Protein AF-A0AAU3G9J3-F1 (afdb_monomer)

Sequence (70 aa):
MNISKTAHLPVSLAADELLRDITYVWPIAQSVPDDERCRQPGSAFRHGLAAPEGATRFDQILAMLGRSPA

pLDDT: mean 78.04, std 16.96, range [31.56, 93.0]

Nearest PDB structures (foldseek):
  7dgr-assembly1_N  TM=3.723E-01  e=7.439E+00  Bos taurus

Solvent-accessible surface area (backbone atoms only — not comparable to full-atom values): 4479 Å² total; per-residue (Å²): 139,86,82,79,86,76,80,78,72,77,92,68,67,54,70,69,56,50,51,50,51,53,62,65,46,47,65,56,52,71,65,57,81,80,50,78,64,34,75,42,89,86,47,94,41,38,54,56,44,87,59,61,89,87,53,49,75,65,40,42,45,34,8,52,49,36,35,81,73,132

Structure (mmCIF, N/CA/C/O backbone):
data_AF-A0AAU3G9J3-F1
#
_entry.id   AF-A0AAU3G9J3-F1
#
loop_
_atom_site.group_PDB
_atom_site.id
_atom_site.type_symbol
_atom_site.label_atom_id
_atom_site.label_alt_id
_atom_site.label_comp_id
_atom_site.label_asym_id
_atom_site.label_entity_id
_atom_site.label_seq_id
_atom_site.pdbx_PDB_ins_code
_atom_site.Cartn_x
_atom_site.Cartn_y
_atom_site.Cartn_z
_atom_site.occupancy
_atom_site.B_iso_or_equiv
_atom_site.auth_seq_id
_atom_site.auth_comp_id
_atom_site.auth_asym_id
_atom_site.auth_atom_id
_atom_site.pdbx_PDB_model_num
ATOM 1 N N . MET A 1 1 ? 33.441 -5.578 27.220 1.00 41.88 1 MET A N 1
ATOM 2 C CA . MET A 1 1 ? 32.939 -5.019 25.948 1.00 41.88 1 MET A CA 1
ATOM 3 C C . MET A 1 1 ? 31.532 -5.570 25.777 1.00 41.88 1 MET A C 1
ATOM 5 O O . MET A 1 1 ? 31.403 -6.713 25.369 1.00 41.88 1 MET A O 1
ATOM 9 N N . ASN A 1 2 ? 30.506 -4.844 26.241 1.00 31.56 2 ASN A N 1
ATOM 10 C CA . ASN A 1 2 ? 29.130 -5.356 26.290 1.00 31.56 2 ASN A CA 1
ATOM 11 C C . ASN A 1 2 ? 28.265 -4.686 25.222 1.00 31.56 2 ASN A C 1
ATOM 13 O O . ASN A 1 2 ? 28.227 -3.466 25.091 1.00 31.56 2 ASN A O 1
ATOM 17 N N . ILE A 1 3 ? 27.625 -5.560 24.461 1.00 47.38 3 ILE A N 1
ATOM 18 C CA . ILE A 1 3 ? 26.824 -5.361 23.263 1.00 47.38 3 ILE A CA 1
ATOM 19 C C . ILE A 1 3 ? 25.406 -4.863 23.585 1.00 47.38 3 ILE A C 1
ATOM 21 O O . ILE A 1 3 ? 24.761 -5.346 24.509 1.00 47.38 3 ILE A O 1
ATOM 25 N N . SER A 1 4 ? 24.960 -3.914 22.759 1.00 43.06 4 SER A N 1
ATOM 26 C CA . SER A 1 4 ? 23.582 -3.629 22.335 1.00 43.06 4 SER A CA 1
ATOM 27 C C . SER A 1 4 ? 22.504 -3.437 23.409 1.00 43.06 4 SER A C 1
ATOM 29 O O . SER A 1 4 ? 21.794 -4.360 23.799 1.00 43.06 4 SER A O 1
ATOM 31 N N . LYS A 1 5 ? 22.264 -2.170 23.769 1.00 48.66 5 LYS A N 1
ATOM 32 C CA . LYS A 1 5 ? 20.986 -1.726 24.338 1.00 48.66 5 LYS A CA 1
ATOM 33 C C . LYS A 1 5 ? 19.951 -1.663 23.211 1.00 48.66 5 LYS A C 1
ATOM 35 O O . LYS A 1 5 ? 19.791 -0.633 22.565 1.00 48.66 5 LYS A O 1
ATOM 40 N N . THR A 1 6 ? 19.279 -2.782 22.958 1.00 47.75 6 THR A N 1
ATOM 41 C CA . THR A 1 6 ? 18.078 -2.838 22.119 1.00 47.75 6 THR A CA 1
ATOM 42 C C . THR A 1 6 ? 17.016 -1.950 22.762 1.00 47.75 6 THR A C 1
ATOM 44 O O . THR A 1 6 ? 16.469 -2.284 23.813 1.00 47.75 6 THR A O 1
ATOM 47 N N . ALA A 1 7 ? 16.767 -0.780 22.176 1.00 48.97 7 ALA A N 1
ATOM 48 C CA . ALA A 1 7 ? 15.649 0.066 22.558 1.00 48.97 7 ALA A CA 1
ATOM 49 C C . ALA A 1 7 ? 14.357 -0.663 22.174 1.00 48.97 7 ALA A C 1
ATOM 51 O O . ALA A 1 7 ? 13.942 -0.665 21.018 1.00 48.97 7 ALA A O 1
ATOM 52 N N . HIS A 1 8 ? 13.754 -1.331 23.152 1.00 46.81 8 HIS A N 1
ATOM 53 C CA . HIS A 1 8 ? 12.406 -1.865 23.059 1.00 46.81 8 HIS A CA 1
ATOM 54 C C . HIS A 1 8 ? 11.453 -0.665 23.101 1.00 46.81 8 HIS A C 1
ATOM 56 O O . HIS A 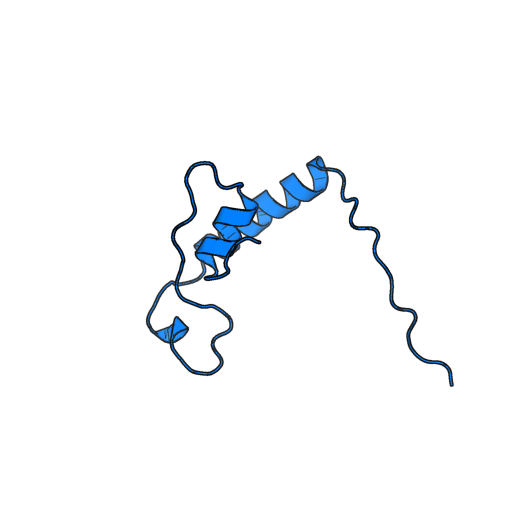1 8 ? 10.998 -0.260 24.170 1.00 46.81 8 HIS A O 1
ATOM 62 N N . LEU A 1 9 ? 11.247 -0.015 21.953 1.00 53.78 9 LEU A N 1
ATOM 63 C CA . LEU A 1 9 ? 10.240 1.033 21.819 1.00 53.78 9 LEU A CA 1
ATOM 64 C C . LEU A 1 9 ? 8.890 0.429 22.239 1.00 53.78 9 LEU A C 1
ATOM 66 O O . LEU A 1 9 ? 8.498 -0.600 21.680 1.00 53.78 9 LEU A O 1
ATOM 70 N N . PRO A 1 10 ? 8.181 0.997 23.229 1.00 45.66 10 PRO A N 1
ATOM 71 C CA . PRO A 1 10 ? 6.807 0.602 23.471 1.00 45.66 10 PRO A CA 1
ATOM 72 C C . PRO A 1 10 ? 5.996 1.053 22.254 1.00 45.66 10 PRO A C 1
ATOM 74 O O . PRO A 1 10 ? 5.836 2.250 22.024 1.00 45.66 10 PRO A O 1
ATOM 77 N N . VAL A 1 11 ? 5.504 0.104 21.452 1.00 54.97 11 VAL A N 1
ATOM 78 C CA . VAL A 1 11 ? 4.502 0.373 20.408 1.00 54.97 11 VAL A CA 1
ATOM 79 C C . VAL A 1 11 ? 3.185 0.692 21.114 1.00 54.97 11 VAL A C 1
ATOM 81 O O . VAL A 1 11 ? 2.294 -0.134 21.253 1.00 54.97 11 VAL A O 1
ATOM 84 N N . SER A 1 12 ? 3.108 1.899 21.648 1.00 53.31 12 SER A N 1
ATOM 85 C CA . SER A 1 12 ? 1.880 2.552 22.073 1.00 53.31 12 SER A CA 1
ATOM 86 C C . SER A 1 12 ? 2.002 4.009 21.649 1.00 53.31 12 SER A C 1
ATOM 88 O O . SER A 1 12 ? 1.980 4.917 22.478 1.00 53.31 12 SER A O 1
ATOM 90 N N . LEU A 1 13 ? 2.196 4.214 20.341 1.00 55.94 13 LEU A N 1
ATOM 91 C CA . LEU A 1 13 ? 1.923 5.501 19.715 1.00 55.94 13 LEU A CA 1
ATOM 92 C C . LEU A 1 13 ? 0.451 5.803 19.976 1.00 55.94 13 LEU A C 1
ATOM 94 O O . LEU A 1 13 ? -0.411 4.960 19.712 1.00 55.94 13 LEU A O 1
ATOM 98 N N . ALA A 1 14 ? 0.162 6.976 20.532 1.00 61.72 14 ALA A N 1
ATOM 99 C CA . ALA A 1 14 ? -1.213 7.435 20.638 1.00 61.72 14 ALA A CA 1
ATOM 100 C C . ALA A 1 14 ? -1.864 7.327 19.249 1.00 61.72 14 ALA A C 1
ATOM 102 O O . ALA A 1 14 ? -1.21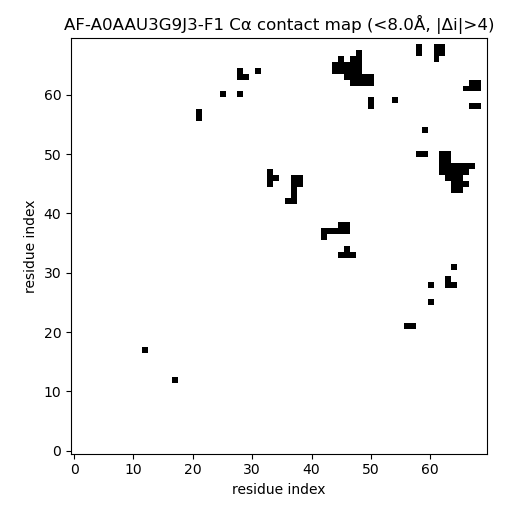8 7.626 18.243 1.00 61.72 14 ALA A O 1
ATOM 103 N N . ALA A 1 15 ? -3.120 6.876 19.179 1.00 61.31 15 ALA A N 1
ATOM 104 C CA . ALA A 1 15 ? -3.799 6.631 17.905 1.00 61.31 15 ALA A CA 1
ATOM 105 C C . ALA A 1 15 ? -3.730 7.846 16.957 1.00 61.31 15 ALA A C 1
ATOM 107 O O . ALA A 1 15 ? -3.603 7.671 15.750 1.00 61.31 15 ALA A O 1
ATOM 108 N N . ASP A 1 16 ? -3.715 9.062 17.510 1.00 58.75 16 ASP A N 1
ATOM 109 C CA . ASP A 1 16 ? -3.573 10.321 16.771 1.00 58.75 16 ASP A CA 1
ATOM 110 C C . ASP A 1 16 ? -2.191 10.517 16.124 1.00 58.75 16 ASP A C 1
ATOM 112 O O . ASP A 1 16 ? -2.086 11.081 15.034 1.00 58.75 16 ASP A O 1
ATOM 116 N N . GLU A 1 17 ? -1.122 10.048 16.769 1.00 63.78 17 GLU A N 1
ATOM 117 C CA . GLU A 1 17 ? 0.247 10.121 16.246 1.00 63.78 17 GLU A CA 1
ATOM 118 C C . GLU A 1 17 ? 0.438 9.107 15.111 1.00 63.78 17 GLU A C 1
ATOM 120 O O . GLU A 1 17 ? 0.902 9.457 14.029 1.00 63.78 17 GLU A O 1
ATOM 125 N N . LEU A 1 18 ? -0.077 7.887 15.300 1.00 68.06 18 LEU A N 1
ATOM 126 C CA . LEU A 1 18 ? -0.151 6.865 14.252 1.00 68.06 18 LEU A CA 1
ATOM 127 C C . LEU A 1 18 ? -0.974 7.333 13.044 1.00 68.06 18 LEU A C 1
ATOM 129 O O . LEU A 1 18 ? -0.570 7.133 11.898 1.00 68.06 18 LEU A O 1
ATOM 133 N N . LEU A 1 19 ? -2.119 7.979 13.277 1.00 69.06 19 LEU A N 1
ATOM 134 C CA . LEU A 1 19 ? -2.968 8.507 12.208 1.00 69.06 19 LEU A CA 1
ATOM 135 C C . LEU A 1 19 ? -2.260 9.623 11.422 1.00 69.06 19 LEU A C 1
ATOM 137 O O . LEU A 1 19 ? -2.371 9.692 10.191 1.00 69.06 19 LEU A O 1
ATOM 141 N N . ARG A 1 20 ? -1.503 10.482 12.119 1.00 72.06 20 ARG A N 1
ATOM 142 C CA . ARG A 1 20 ? -0.676 11.522 11.499 1.00 72.06 20 ARG A CA 1
ATOM 143 C C . ARG A 1 20 ? 0.405 10.900 10.613 1.00 72.06 20 ARG A C 1
ATOM 145 O O . ARG A 1 20 ? 0.533 11.304 9.458 1.00 72.06 20 ARG A O 1
ATOM 152 N N . ASP A 1 21 ? 1.105 9.884 11.101 1.00 77.69 21 ASP A N 1
ATOM 153 C CA . ASP A 1 21 ? 2.154 9.198 10.342 1.00 77.69 21 ASP A CA 1
ATOM 154 C C . ASP A 1 21 ? 1.594 8.486 9.105 1.00 77.69 21 ASP A C 1
ATOM 156 O O . ASP A 1 21 ? 2.124 8.633 8.003 1.00 77.69 21 ASP A O 1
ATOM 160 N N . ILE A 1 22 ? 0.455 7.801 9.241 1.00 84.06 22 ILE A N 1
ATOM 161 C CA . ILE A 1 22 ? -0.239 7.156 8.116 1.00 84.06 22 ILE A CA 1
ATOM 162 C C . ILE A 1 22 ? -0.626 8.184 7.040 1.00 84.06 22 ILE A C 1
ATOM 164 O O . ILE A 1 22 ? -0.503 7.908 5.843 1.00 84.06 22 ILE A O 1
ATOM 168 N N . THR A 1 23 ? -1.054 9.383 7.445 1.00 83.19 23 THR A N 1
ATOM 169 C CA . THR A 1 23 ? -1.406 10.466 6.512 1.00 83.19 23 THR A CA 1
ATOM 170 C C . THR A 1 23 ? -0.191 10.941 5.710 1.00 83.19 23 THR A C 1
ATOM 172 O O . THR A 1 23 ? -0.310 11.170 4.505 1.00 83.19 23 THR A O 1
ATOM 175 N N . TYR A 1 24 ? 0.985 11.036 6.338 1.00 86.19 24 TYR A N 1
ATOM 176 C CA . TYR A 1 24 ? 2.229 11.412 5.655 1.00 86.19 24 TYR A CA 1
ATOM 177 C C . TYR A 1 24 ? 2.775 10.315 4.738 1.00 86.19 24 TYR A C 1
ATOM 179 O O . TYR A 1 24 ? 3.322 10.617 3.677 1.00 86.19 24 TYR A O 1
ATOM 187 N N . VAL A 1 25 ? 2.623 9.045 5.117 1.00 87.12 25 VAL A N 1
ATOM 188 C CA . VAL A 1 25 ? 3.133 7.907 4.333 1.00 87.12 25 VAL A CA 1
ATOM 189 C C . VAL A 1 25 ? 2.267 7.629 3.102 1.00 87.12 25 VAL A C 1
ATOM 191 O O . VAL A 1 25 ? 2.782 7.190 2.073 1.00 87.12 25 VAL A O 1
ATOM 194 N N . TRP A 1 26 ? 0.969 7.931 3.159 1.00 91.12 26 TRP A N 1
ATOM 195 C CA . TR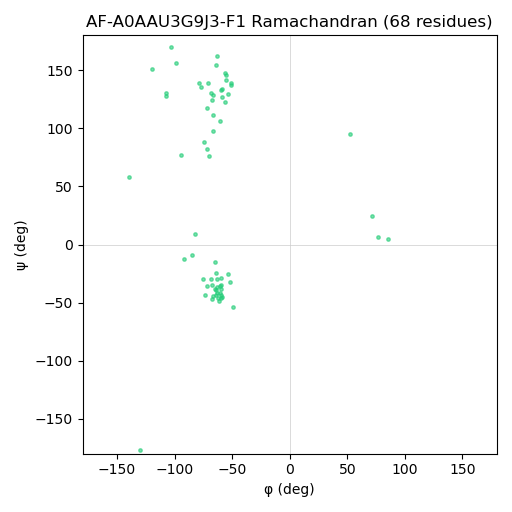P A 1 26 ? 0.041 7.684 2.055 1.00 91.12 26 TRP A CA 1
ATOM 196 C C . TRP A 1 26 ? 0.506 8.198 0.670 1.00 91.12 26 TRP A C 1
ATOM 198 O O . TRP A 1 26 ? 0.541 7.405 -0.275 1.00 91.12 26 TRP A O 1
ATOM 208 N N . PRO A 1 27 ? 0.888 9.480 0.485 1.00 90.94 27 PRO A N 1
ATOM 209 C CA . PRO A 1 27 ? 1.348 9.971 -0.817 1.00 90.94 27 PRO A CA 1
ATOM 210 C C . PRO A 1 27 ? 2.632 9.291 -1.307 1.00 90.94 27 PRO A C 1
ATOM 212 O O . PRO A 1 27 ? 2.811 9.130 -2.514 1.00 90.94 27 PRO A O 1
ATOM 215 N N . ILE A 1 28 ? 3.501 8.853 -0.392 1.00 89.56 28 ILE A N 1
ATOM 216 C CA . ILE A 1 28 ? 4.729 8.126 -0.733 1.00 89.56 28 ILE A CA 1
ATOM 217 C C . ILE A 1 28 ? 4.364 6.761 -1.316 1.00 89.56 28 ILE A C 1
ATOM 219 O O . ILE A 1 28 ? 4.855 6.407 -2.384 1.00 89.56 28 ILE A O 1
ATOM 223 N N . ALA A 1 29 ? 3.448 6.037 -0.668 1.00 89.50 29 ALA A N 1
ATOM 224 C CA . ALA A 1 29 ? 2.973 4.745 -1.153 1.00 89.50 29 ALA A CA 1
ATOM 225 C C . ALA A 1 29 ? 2.312 4.855 -2.538 1.00 89.50 29 ALA A C 1
ATOM 227 O O . ALA A 1 29 ? 2.588 4.034 -3.405 1.00 89.50 29 ALA A O 1
ATOM 228 N N . GLN A 1 30 ? 1.505 5.896 -2.785 1.00 91.38 30 GLN A N 1
ATOM 229 C CA . GLN A 1 30 ? 0.892 6.144 -4.107 1.00 91.38 30 GLN A CA 1
ATOM 230 C C . GLN A 1 30 ? 1.903 6.444 -5.210 1.00 91.38 30 GLN A C 1
ATOM 232 O O . GLN A 1 30 ? 1.597 6.265 -6.384 1.00 91.38 30 GLN A O 1
ATOM 237 N N . SER A 1 31 ? 3.083 6.932 -4.839 1.00 90.31 31 SER A N 1
ATOM 238 C CA . SER A 1 31 ? 4.128 7.287 -5.796 1.00 90.31 31 SER A CA 1
ATOM 239 C C . SER A 1 31 ? 4.987 6.089 -6.200 1.00 90.31 31 SER A C 1
ATOM 241 O O . SER A 1 31 ? 5.801 6.223 -7.111 1.00 90.31 31 SER A O 1
ATOM 243 N N . VAL A 1 32 ? 4.842 4.937 -5.533 1.00 87.31 32 VAL A N 1
ATOM 244 C CA . VAL A 1 32 ? 5.563 3.712 -5.894 1.00 87.31 32 VAL A CA 1
ATOM 245 C C . VAL A 1 32 ? 4.976 3.166 -7.199 1.00 87.31 32 VAL A C 1
ATOM 247 O O . VAL A 1 32 ? 3.795 2.817 -7.224 1.00 87.31 32 VAL A O 1
ATOM 250 N N . PRO A 1 33 ? 5.763 3.083 -8.289 1.00 86.56 33 PRO A N 1
ATOM 251 C CA . PRO A 1 33 ? 5.278 2.526 -9.544 1.00 86.56 33 PRO A CA 1
ATOM 252 C C . PRO A 1 33 ? 4.987 1.033 -9.392 1.00 86.56 33 PRO A C 1
ATOM 254 O O . PRO A 1 33 ? 5.852 0.275 -8.954 1.00 86.56 33 PRO A O 1
ATOM 257 N N . ASP A 1 34 ? 3.790 0.620 -9.797 1.00 90.88 34 ASP A N 1
ATOM 258 C CA . ASP A 1 34 ? 3.412 -0.788 -9.892 1.00 90.88 34 ASP A CA 1
ATOM 259 C C . ASP A 1 34 ? 3.651 -1.290 -11.323 1.00 90.88 34 ASP A C 1
ATOM 261 O O . ASP A 1 34 ? 2.742 -1.360 -12.151 1.00 90.88 34 ASP A O 1
ATOM 265 N N . ASP A 1 35 ? 4.918 -1.546 -11.653 1.00 90.81 35 ASP A N 1
ATOM 266 C CA . ASP A 1 35 ? 5.351 -1.919 -13.002 1.00 90.81 35 ASP A CA 1
ATOM 267 C C . ASP A 1 35 ? 6.244 -3.173 -13.013 1.00 90.81 35 ASP A C 1
ATOM 269 O O . ASP A 1 35 ? 6.475 -3.827 -11.997 1.00 90.81 35 ASP A O 1
ATOM 273 N N . GLU A 1 36 ? 6.743 -3.551 -14.192 1.00 89.12 36 GLU A N 1
ATO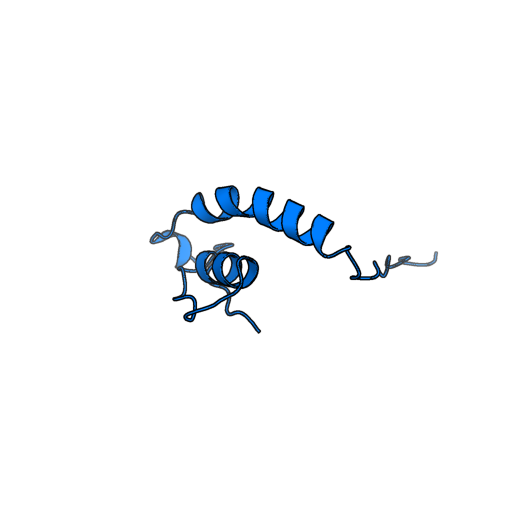M 274 C CA . GLU A 1 36 ? 7.574 -4.746 -14.400 1.00 89.12 36 GLU A CA 1
ATOM 275 C C . GLU A 1 36 ? 8.804 -4.824 -13.475 1.00 89.12 36 GLU A C 1
ATOM 277 O O . GLU A 1 36 ? 9.292 -5.919 -13.178 1.00 89.12 36 GLU A O 1
ATOM 282 N N . ARG A 1 37 ? 9.309 -3.685 -12.982 1.00 87.50 37 ARG A N 1
ATOM 283 C CA . ARG A 1 37 ? 10.444 -3.642 -12.049 1.00 87.50 37 ARG A CA 1
ATOM 284 C C . ARG A 1 37 ? 10.134 -4.402 -10.762 1.00 87.50 37 ARG A C 1
ATOM 286 O O . ARG A 1 37 ? 11.045 -4.999 -10.194 1.00 87.50 37 ARG A O 1
ATOM 293 N N . CYS A 1 38 ? 8.865 -4.480 -10.361 1.00 88.75 38 CYS A N 1
ATOM 294 C CA . CYS A 1 38 ? 8.417 -5.233 -9.191 1.00 88.75 38 CYS A CA 1
ATOM 295 C C . CYS A 1 38 ? 8.618 -6.756 -9.309 1.00 88.75 38 CYS A C 1
ATOM 297 O O . CYS A 1 38 ? 8.564 -7.448 -8.291 1.00 88.75 38 CYS A O 1
ATOM 299 N N . ARG A 1 39 ? 8.870 -7.298 -10.513 1.00 87.06 39 ARG A N 1
ATOM 300 C CA . ARG A 1 39 ? 9.184 -8.729 -10.718 1.00 87.06 39 ARG A CA 1
ATOM 301 C C . ARG A 1 39 ? 10.674 -9.041 -10.698 1.00 87.06 39 ARG A C 1
ATOM 303 O O . ARG A 1 39 ? 11.046 -10.213 -10.660 1.00 87.06 39 ARG A O 1
ATOM 310 N N . GLN A 1 40 ? 11.526 -8.019 -10.756 1.00 90.44 40 GLN A N 1
ATOM 311 C CA . GLN A 1 40 ? 12.965 -8.220 -10.854 1.00 90.44 40 GLN A CA 1
ATOM 312 C C . GLN A 1 40 ? 13.531 -8.766 -9.533 1.00 90.44 40 GLN A C 1
ATOM 314 O O . GLN A 1 40 ? 13.138 -8.303 -8.453 1.00 90.44 40 GLN A O 1
ATOM 319 N N . PRO A 1 41 ? 14.473 -9.726 -9.582 1.00 88.31 41 PRO A N 1
ATOM 320 C CA . PRO A 1 41 ? 15.184 -10.177 -8.393 1.00 88.31 41 PRO A CA 1
ATOM 321 C C . PRO A 1 41 ? 15.812 -8.995 -7.643 1.00 88.31 41 PRO A C 1
ATOM 323 O O . PRO A 1 41 ? 16.502 -8.169 -8.236 1.00 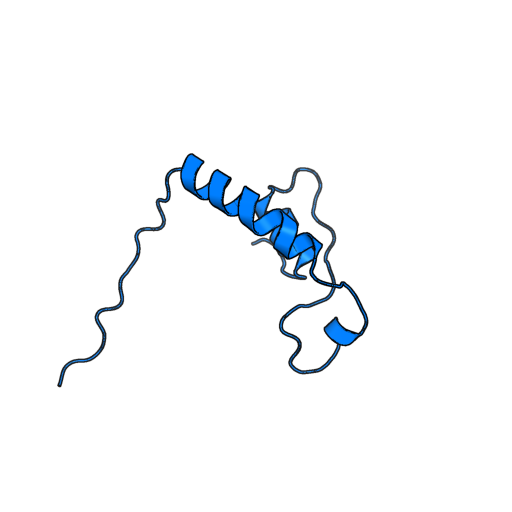88.31 41 PRO A O 1
ATOM 326 N N . GLY A 1 42 ? 15.569 -8.915 -6.334 1.00 87.44 42 GLY A N 1
ATOM 327 C CA . GLY A 1 42 ? 16.077 -7.828 -5.490 1.00 87.44 42 GLY A CA 1
ATOM 328 C C . GLY A 1 42 ? 15.216 -6.560 -5.460 1.00 87.44 42 GLY A C 1
ATOM 329 O O . GLY A 1 42 ? 15.617 -5.593 -4.814 1.00 87.44 42 GLY A O 1
ATOM 330 N N . SER A 1 43 ? 14.037 -6.542 -6.095 1.00 87.75 43 SER A N 1
ATOM 331 C CA . SER A 1 43 ? 13.090 -5.431 -5.934 1.00 87.75 43 SER A CA 1
ATOM 332 C C . SER A 1 43 ? 12.674 -5.255 -4.466 1.00 87.75 43 SER A C 1
ATOM 334 O O . SER A 1 43 ? 12.319 -6.219 -3.782 1.00 87.75 43 SER A O 1
ATOM 336 N N . ALA A 1 44 ? 12.682 -4.008 -3.985 1.00 86.31 44 ALA A N 1
ATOM 337 C CA . ALA A 1 44 ? 12.244 -3.666 -2.629 1.00 86.31 44 ALA A CA 1
ATOM 338 C C . ALA A 1 44 ? 10.724 -3.845 -2.440 1.00 86.31 44 ALA A C 1
ATOM 340 O O . ALA A 1 44 ? 10.256 -4.180 -1.344 1.00 86.31 44 ALA A O 1
ATOM 341 N N . PHE A 1 45 ? 9.965 -3.660 -3.524 1.00 88.69 45 PHE A N 1
ATOM 342 C CA . PHE A 1 45 ? 8.507 -3.731 -3.554 1.00 88.69 45 PHE A CA 1
ATOM 343 C C . PHE A 1 45 ? 8.031 -4.823 -4.508 1.00 88.69 45 PHE A C 1
ATOM 345 O O . PHE A 1 45 ? 8.697 -5.152 -5.493 1.00 88.69 45 PHE A O 1
ATOM 352 N N . ARG A 1 46 ? 6.864 -5.383 -4.199 1.00 90.38 46 ARG A N 1
ATOM 353 C CA . ARG A 1 46 ? 6.155 -6.327 -5.067 1.00 90.38 46 ARG A CA 1
ATOM 354 C C . ARG A 1 46 ? 5.000 -5.602 -5.747 1.00 90.38 46 ARG A C 1
ATOM 356 O O . ARG A 1 46 ? 4.677 -4.483 -5.364 1.00 90.38 46 ARG A O 1
ATOM 363 N N . HIS A 1 47 ? 4.387 -6.268 -6.721 1.00 93.00 47 HIS A N 1
ATOM 364 C CA . HIS A 1 47 ? 3.149 -5.785 -7.320 1.00 93.00 47 HIS A CA 1
ATOM 365 C C . HIS A 1 47 ? 2.068 -5.562 -6.266 1.00 93.00 47 HIS A C 1
ATOM 367 O O . HIS A 1 47 ? 1.992 -6.329 -5.296 1.00 93.00 47 HIS A O 1
ATOM 373 N N . GLY A 1 48 ? 1.238 -4.545 -6.490 1.00 91.56 48 GLY A N 1
ATOM 374 C CA . GLY A 1 48 ? 0.119 -4.230 -5.619 1.00 91.56 48 GLY A CA 1
ATOM 375 C C . GLY A 1 48 ? -0.814 -5.431 -5.446 1.00 91.56 48 GLY A C 1
ATOM 376 O O . GLY A 1 48 ? -1.066 -6.203 -6.373 1.00 91.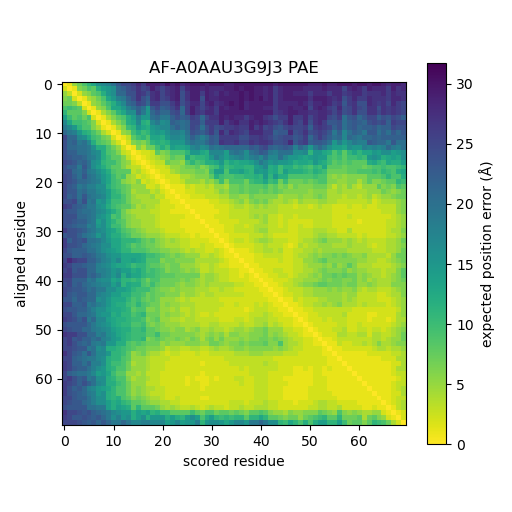56 48 GLY A O 1
ATOM 377 N N . LEU A 1 49 ? -1.324 -5.604 -4.231 1.00 91.12 49 LEU A N 1
ATOM 378 C CA . LEU A 1 49 ? -2.368 -6.570 -3.907 1.00 91.12 49 LEU A CA 1
ATOM 379 C C . LEU A 1 49 ? -3.723 -5.864 -3.849 1.00 91.12 49 LEU A C 1
ATOM 381 O O . LEU A 1 49 ? -3.809 -4.668 -3.567 1.00 91.12 49 LEU A O 1
ATOM 385 N N . ALA A 1 50 ? -4.799 -6.622 -4.057 1.00 89.31 50 ALA A N 1
ATOM 386 C CA . ALA A 1 50 ? -6.138 -6.126 -3.777 1.00 89.31 50 ALA A CA 1
ATOM 387 C C . ALA A 1 50 ? -6.307 -5.927 -2.262 1.00 89.31 50 ALA A C 1
ATOM 389 O O . ALA A 1 50 ? -6.113 -6.864 -1.484 1.00 89.31 50 ALA A O 1
ATOM 390 N N . ALA A 1 51 ? -6.674 -4.716 -1.845 1.00 87.06 51 ALA A N 1
ATOM 391 C CA . ALA A 1 51 ? -7.075 -4.465 -0.467 1.00 87.06 51 ALA A CA 1
ATOM 392 C C . ALA A 1 51 ? -8.513 -4.978 -0.250 1.00 87.06 51 ALA A C 1
ATOM 394 O O . ALA A 1 51 ? -9.371 -4.725 -1.101 1.00 87.06 51 ALA A O 1
ATOM 395 N N . PRO A 1 52 ? -8.802 -5.685 0.857 1.00 83.12 52 PRO A N 1
ATOM 396 C CA . PRO A 1 52 ? -10.161 -6.109 1.170 1.00 83.12 52 PRO A CA 1
ATOM 397 C C . PRO A 1 52 ? -11.084 -4.905 1.411 1.00 83.12 52 PRO A C 1
ATOM 399 O O . PRO A 1 52 ? -10.642 -3.823 1.808 1.00 83.12 52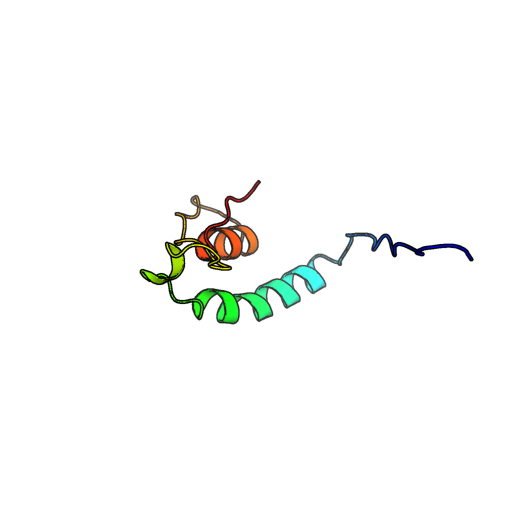 PRO A O 1
ATOM 402 N N . GLU A 1 53 ? -12.386 -5.089 1.186 1.00 84.25 53 GLU A N 1
ATOM 403 C CA . GLU A 1 53 ? -13.371 -4.052 1.496 1.00 84.25 53 GLU A CA 1
ATOM 404 C C . GLU A 1 53 ? -13.330 -3.702 2.990 1.00 84.25 53 GLU A C 1
ATOM 406 O O . GLU A 1 53 ? -13.275 -4.578 3.851 1.00 84.25 53 GLU A O 1
ATOM 411 N N . GLY A 1 54 ? -13.317 -2.403 3.299 1.00 87.06 54 GLY A N 1
ATOM 412 C CA . GLY A 1 54 ? -13.198 -1.917 4.677 1.00 87.06 54 GLY A CA 1
ATOM 413 C C . GLY A 1 54 ? -11.786 -1.988 5.273 1.00 87.06 54 GLY A C 1
ATOM 414 O O . GLY A 1 54 ? -11.630 -1.671 6.450 1.00 87.06 54 GLY A O 1
ATOM 415 N N . ALA A 1 55 ? -10.764 -2.355 4.486 1.00 87.31 55 ALA A N 1
ATOM 416 C CA . ALA A 1 55 ? -9.367 -2.332 4.917 1.00 87.31 55 ALA A CA 1
ATOM 417 C C . ALA A 1 55 ? -8.987 -0.979 5.526 1.00 87.31 55 ALA A C 1
ATOM 419 O O . ALA A 1 55 ? -9.322 0.081 4.977 1.00 87.31 55 ALA A O 1
ATOM 420 N N . THR A 1 56 ? -8.244 -1.016 6.636 1.00 89.88 56 THR A N 1
ATOM 421 C CA . THR A 1 56 ? -7.741 0.207 7.256 1.00 89.88 56 THR A CA 1
ATOM 422 C C . THR A 1 56 ? -6.794 0.926 6.301 1.00 89.88 56 THR A C 1
ATOM 424 O O . THR A 1 56 ? -6.258 0.353 5.349 1.00 89.88 56 THR A O 1
ATOM 427 N N . ARG A 1 57 ? -6.540 2.210 6.555 1.00 89.69 57 ARG A N 1
ATOM 428 C CA . ARG A 1 57 ? -5.633 2.981 5.703 1.00 89.69 57 ARG A CA 1
ATOM 429 C C . ARG A 1 57 ? -4.225 2.388 5.656 1.00 89.69 57 ARG A C 1
ATOM 431 O O . ARG A 1 57 ? -3.581 2.429 4.613 1.00 89.69 57 ARG A O 1
ATOM 438 N N . PHE A 1 58 ? -3.770 1.822 6.769 1.00 89.44 58 PHE A N 1
ATOM 439 C CA . PHE A 1 58 ? -2.489 1.138 6.840 1.00 89.44 58 PHE A CA 1
ATOM 440 C C . PHE A 1 58 ? -2.483 -0.140 5.993 1.00 89.44 58 PHE A C 1
ATOM 442 O O . PHE A 1 58 ? -1.564 -0.340 5.203 1.00 89.44 58 PHE A O 1
ATOM 449 N N . ASP A 1 59 ? -3.546 -0.941 6.058 1.00 91.19 59 ASP A N 1
ATOM 450 C CA . ASP A 1 59 ? -3.671 -2.158 5.245 1.00 91.19 59 ASP A CA 1
ATOM 451 C C . ASP A 1 59 ? -3.707 -1.844 3.749 1.00 91.19 59 ASP A C 1
ATOM 453 O O . ASP A 1 59 ? -3.116 -2.561 2.946 1.00 91.19 59 ASP A O 1
ATOM 457 N N . GLN A 1 60 ? -4.339 -0.733 3.367 1.00 91.81 60 GLN A N 1
ATOM 458 C CA . GLN A 1 60 ? -4.318 -0.239 1.991 1.00 91.81 60 GLN A CA 1
ATOM 459 C C . GLN A 1 60 ? -2.898 0.141 1.544 1.00 91.81 60 GLN A C 1
ATOM 461 O O . GLN A 1 60 ? -2.504 -0.200 0.431 1.00 91.81 60 GLN A O 1
ATOM 466 N N . ILE A 1 61 ? -2.112 0.800 2.409 1.00 92.19 61 ILE A N 1
ATOM 467 C CA . ILE A 1 61 ? -0.697 1.107 2.130 1.00 92.19 61 ILE A CA 1
ATOM 468 C C . ILE A 1 61 ? 0.089 -0.189 1.936 1.00 92.19 61 ILE A C 1
ATOM 470 O O . ILE A 1 61 ? 0.821 -0.322 0.960 1.00 92.19 61 ILE A O 1
ATOM 474 N N . LEU A 1 62 ? -0.066 -1.157 2.841 1.00 91.75 62 LEU A N 1
ATOM 475 C CA . LEU A 1 62 ? 0.629 -2.438 2.738 1.00 91.75 62 LEU A CA 1
ATOM 476 C C . LEU A 1 62 ? 0.268 -3.169 1.445 1.00 91.75 62 LEU A C 1
ATOM 478 O O . LEU A 1 62 ? 1.170 -3.605 0.728 1.00 91.75 62 LEU A O 1
ATOM 482 N N . ALA A 1 63 ? -1.022 -3.226 1.110 1.00 92.50 63 ALA A N 1
ATOM 483 C CA . ALA A 1 63 ? -1.505 -3.840 -0.117 1.00 92.50 63 ALA A CA 1
ATOM 484 C C . ALA A 1 63 ? -0.895 -3.169 -1.358 1.00 92.50 63 ALA A C 1
ATOM 486 O O . ALA A 1 63 ? -0.382 -3.871 -2.227 1.00 92.50 63 ALA A O 1
ATOM 487 N N . MET A 1 64 ? -0.843 -1.833 -1.410 1.00 92.44 64 MET A N 1
ATOM 488 C CA . MET A 1 64 ? -0.187 -1.098 -2.503 1.00 92.44 64 MET A CA 1
ATOM 489 C C . MET A 1 64 ? 1.304 -1.421 -2.634 1.00 92.44 64 MET A C 1
ATOM 491 O O . MET A 1 64 ? 1.821 -1.504 -3.740 1.00 92.44 64 MET A O 1
ATOM 495 N N . LEU A 1 65 ? 1.995 -1.652 -1.517 1.00 92.00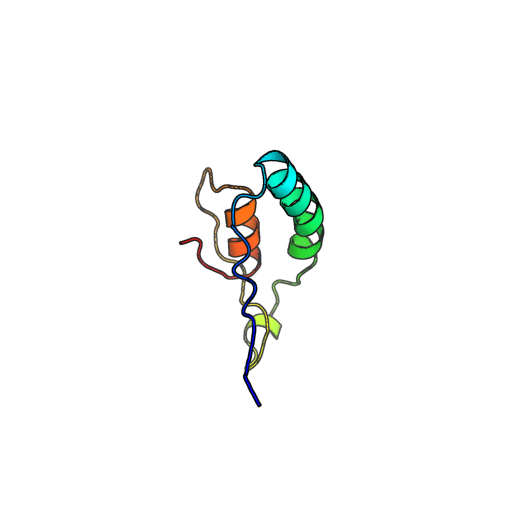 65 LEU A N 1
ATOM 496 C CA . LEU A 1 65 ? 3.411 -2.038 -1.499 1.00 92.00 65 LEU A CA 1
ATOM 497 C C . LEU A 1 65 ? 3.629 -3.549 -1.723 1.00 92.00 65 LEU A C 1
ATOM 499 O O . LEU A 1 65 ? 4.740 -4.065 -1.537 1.00 92.00 65 LEU A O 1
ATOM 503 N N . GLY A 1 66 ? 2.569 -4.273 -2.088 1.00 92.00 66 GLY A N 1
ATOM 504 C CA . GLY A 1 66 ? 2.593 -5.701 -2.375 1.00 92.00 66 GLY A CA 1
ATOM 505 C C . GLY A 1 66 ? 2.770 -6.585 -1.137 1.00 92.00 66 GLY A C 1
ATOM 506 O O . GLY A 1 66 ? 3.305 -7.700 -1.219 1.00 92.00 66 GLY A O 1
ATOM 507 N N . ARG A 1 67 ? 2.383 -6.077 0.038 1.00 89.56 67 ARG A N 1
ATOM 508 C CA . ARG A 1 67 ? 2.447 -6.772 1.327 1.00 89.56 67 ARG A CA 1
ATOM 509 C C . ARG A 1 67 ? 1.043 -7.162 1.768 1.00 89.56 67 ARG A C 1
ATOM 511 O O . ARG A 1 67 ? 0.134 -6.341 1.767 1.00 89.56 67 ARG A O 1
ATOM 518 N N . SER A 1 68 ? 0.880 -8.429 2.144 1.00 81.12 68 SER A N 1
ATOM 519 C CA . SER A 1 68 ? -0.367 -8.882 2.758 1.00 81.12 68 SER A CA 1
ATOM 520 C C . SER A 1 68 ? -0.488 -8.250 4.145 1.00 81.12 68 SER A C 1
ATOM 522 O O . SER A 1 68 ? 0.474 -8.359 4.913 1.00 81.12 68 SER A O 1
ATOM 524 N N . PRO A 1 69 ? -1.636 -7.640 4.481 1.00 69.75 69 PRO A N 1
ATOM 525 C CA . PRO A 1 69 ? -2.009 -7.39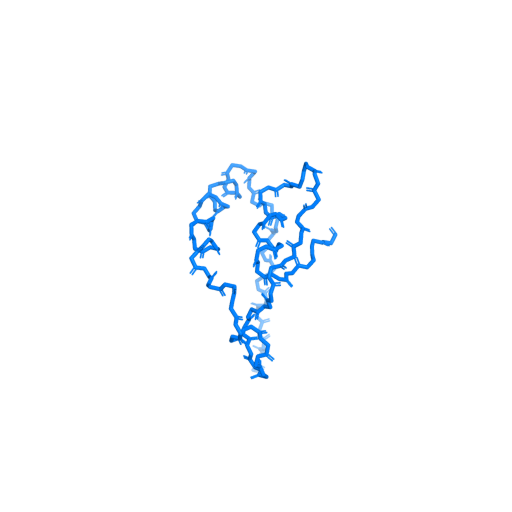5 5.869 1.00 69.75 69 PRO A CA 1
ATOM 526 C C . PRO A 1 69 ? -2.009 -8.724 6.643 1.00 69.75 69 PRO A C 1
ATOM 528 O O . PRO A 1 69 ? -2.257 -9.777 6.039 1.00 69.75 69 PRO A O 1
ATOM 531 N N . ALA A 1 70 ? -1.673 -8.679 7.932 1.00 60.81 70 ALA A N 1
ATOM 532 C CA . ALA A 1 70 ? -1.673 -9.831 8.839 1.00 60.81 70 ALA A CA 1
ATOM 533 C C . ALA A 1 70 ? -2.947 -9.860 9.686 1.00 60.81 70 ALA A C 1
ATOM 535 O O . ALA A 1 70 ? -3.430 -8.759 10.033 1.00 60.81 70 ALA A O 1
#

Radius of gyration: 15.8 Å; Cα contacts (8 Å, |Δi|>4): 54; chains: 1; bounding box: 46×22×41 Å

Mean predicted aligned error: 10.09 Å

Foldseek 3Di:
DDDDPPPPPPPPDPVVNVVVVLVVCLVVLVPDDQDPLQVDPPDPAHHAADQDPPHDSVQNSCRSRVHHDD

Secondary structure (DSSP, 8-state):
--------------HHHHHHHHHHHHHHHHTS--SGGGGSTT-SSPPPPPPPTT--HHHHHHHHTT----